Protein AF-A0A966MW78-F1 (afdb_monomer)

pLDDT: mean 80.57, std 16.05, range [35.0, 94.44]

Secondary structure (DSSP, 8-state):
----------PPPTHHHHHHHHHHHHHHH---EEE-SSGGGGGPPPPTT-EEE--GGG-TT--EEEEEE--HHHHHHHHH------SS-PPPHHHHHHHHHTTEEEEEEE---SS--HHHHHHHHHHHHHHHHHHHH-TTS-S---

Radius of gyration: 19.19 Å; Cα contacts (8 Å, |Δi|>4): 117; chains: 1; bounding box: 58×60×41 Å

Solvent-accessible surface area (backbone atoms only — not comparable to full-atom values): 9415 Å² total; per-residue (Å²): 142,80,83,83,78,72,72,67,76,75,77,76,70,56,61,68,58,51,50,53,54,49,51,52,46,24,73,73,67,74,45,50,75,45,64,39,65,54,77,81,44,61,76,63,80,82,61,90,82,49,47,75,45,68,49,76,92,66,48,76,92,53,73,39,58,62,39,78,47,65,59,54,62,56,53,51,54,59,59,70,47,83,76,80,84,59,94,66,85,81,67,62,66,67,56,48,52,52,53,57,60,69,26,35,74,75,44,75,46,81,56,82,65,99,71,81,41,72,65,52,50,54,51,49,52,54,52,50,54,52,50,53,53,52,60,74,69,47,91,76,86,83,83,87,87,130

Structure (mmCIF, N/CA/C/O backbone):
data_AF-A0A966MW78-F1
#
_entry.id   AF-A0A966MW78-F1
#
loop_
_atom_site.group_PDB
_atom_site.id
_atom_site.type_symbol
_atom_site.label_atom_id
_atom_site.label_alt_id
_atom_site.label_comp_id
_atom_site.label_asym_id
_atom_site.label_entity_id
_atom_site.label_seq_id
_atom_site.pdbx_PDB_ins_code
_atom_site.Cartn_x
_atom_site.Cartn_y
_atom_site.Cartn_z
_atom_site.occupancy
_atom_site.B_iso_or_equiv
_atom_site.auth_seq_id
_atom_site.auth_comp_id
_atom_site.auth_asym_id
_atom_site.auth_atom_id
_atom_site.pdbx_PDB_model_num
ATOM 1 N N . MET A 1 1 ? 38.632 -3.115 -21.679 1.00 36.62 1 MET A N 1
ATOM 2 C CA . MET A 1 1 ? 38.348 -3.586 -20.310 1.00 36.62 1 MET A CA 1
ATOM 3 C C . MET A 1 1 ? 37.608 -2.474 -19.598 1.00 36.62 1 MET A C 1
ATOM 5 O O . MET A 1 1 ? 38.232 -1.491 -19.226 1.00 36.62 1 MET A O 1
ATOM 9 N N . GLY A 1 2 ? 36.288 -2.567 -19.524 1.00 35.00 2 GLY A N 1
ATOM 10 C CA . GLY A 1 2 ? 35.462 -1.641 -18.762 1.00 35.00 2 GLY A CA 1
ATOM 11 C C . GLY A 1 2 ? 34.388 -2.480 -18.105 1.00 35.00 2 GLY A C 1
ATOM 12 O O . GLY A 1 2 ? 33.485 -2.931 -18.799 1.00 35.00 2 GLY A O 1
ATOM 13 N N . ASP A 1 3 ? 34.541 -2.750 -16.815 1.00 36.16 3 ASP A N 1
ATOM 14 C CA . ASP A 1 3 ? 33.473 -3.354 -16.031 1.00 36.16 3 ASP A CA 1
ATOM 15 C C . ASP A 1 3 ? 32.506 -2.241 -15.631 1.00 36.16 3 ASP A C 1
ATOM 17 O O . ASP A 1 3 ? 32.896 -1.337 -14.883 1.00 36.16 3 ASP A O 1
ATOM 21 N N . PRO A 1 4 ? 31.238 -2.270 -16.072 1.00 40.38 4 PRO A N 1
ATOM 22 C CA . PRO A 1 4 ? 30.221 -1.461 -15.448 1.00 40.38 4 PRO A CA 1
ATOM 23 C C . PRO A 1 4 ? 29.777 -2.215 -14.194 1.00 40.38 4 PRO A C 1
ATOM 25 O O . PRO A 1 4 ? 28.741 -2.872 -14.176 1.00 40.38 4 PRO A O 1
ATOM 28 N N . THR A 1 5 ? 30.540 -2.120 -13.104 1.00 42.94 5 THR A N 1
ATOM 29 C CA . THR A 1 5 ? 29.986 -2.414 -11.778 1.00 42.94 5 THR A CA 1
ATOM 30 C C . THR A 1 5 ? 29.099 -1.249 -11.350 1.00 42.94 5 THR A C 1
ATOM 32 O O . THR A 1 5 ? 29.343 -0.614 -10.325 1.00 42.94 5 THR A O 1
ATOM 35 N N . SER A 1 6 ? 28.025 -0.974 -12.095 1.00 35.06 6 SER A N 1
ATOM 36 C CA . SER A 1 6 ? 26.831 -0.441 -11.454 1.00 35.06 6 SER A CA 1
ATOM 37 C C . SER A 1 6 ? 26.251 -1.600 -10.653 1.00 35.06 6 SER A C 1
ATOM 39 O O . SER A 1 6 ? 25.335 -2.294 -11.086 1.00 35.06 6 SER A O 1
ATOM 41 N N . ARG A 1 7 ? 26.835 -1.851 -9.477 1.00 38.00 7 ARG A N 1
ATOM 42 C CA . ARG A 1 7 ? 26.089 -2.471 -8.391 1.00 38.00 7 ARG A CA 1
ATOM 43 C C . ARG A 1 7 ? 24.953 -1.497 -8.107 1.00 38.00 7 ARG A C 1
ATOM 45 O O . ARG A 1 7 ? 25.117 -0.582 -7.304 1.00 38.00 7 ARG A O 1
ATOM 52 N N . SER A 1 8 ? 23.836 -1.641 -8.820 1.00 42.22 8 SER A N 1
ATOM 53 C CA . SER A 1 8 ? 22.556 -1.204 -8.292 1.00 42.22 8 SER A CA 1
ATOM 54 C C . SER A 1 8 ? 22.523 -1.786 -6.889 1.00 42.22 8 SER A C 1
ATOM 56 O O . SER A 1 8 ? 22.607 -3.005 -6.729 1.00 42.22 8 SER A O 1
ATOM 58 N N . LYS A 1 9 ? 22.540 -0.932 -5.864 1.00 42.66 9 LYS A N 1
ATOM 59 C CA . LYS A 1 9 ? 22.093 -1.370 -4.550 1.00 42.66 9 LYS A CA 1
ATOM 60 C C . LYS A 1 9 ? 20.684 -1.882 -4.809 1.00 42.66 9 LYS A C 1
ATOM 62 O O . LYS A 1 9 ? 19.800 -1.076 -5.066 1.00 42.66 9 LYS A O 1
ATOM 67 N N . GLU A 1 10 ? 20.511 -3.196 -4.896 1.00 49.03 10 GLU A N 1
ATOM 68 C CA . GLU A 1 10 ? 19.183 -3.779 -4.823 1.00 49.03 10 GLU A CA 1
ATOM 69 C C . GLU A 1 10 ? 18.674 -3.356 -3.451 1.00 49.03 10 GLU A C 1
ATOM 71 O O . GLU A 1 10 ? 19.176 -3.812 -2.422 1.00 49.03 10 GLU A O 1
ATOM 76 N N . GLU A 1 11 ? 17.794 -2.359 -3.433 1.00 57.28 11 GLU A N 1
ATOM 77 C CA . GLU A 1 11 ? 17.106 -1.977 -2.214 1.00 57.28 11 GLU A CA 1
ATOM 78 C C . GLU A 1 11 ? 16.366 -3.217 -1.723 1.00 57.28 11 GLU A C 1
ATOM 80 O O . GLU A 1 11 ? 15.592 -3.847 -2.446 1.00 57.28 11 GLU A O 1
ATOM 85 N N . ILE A 1 12 ? 16.715 -3.639 -0.511 1.00 65.25 12 ILE A N 1
ATOM 86 C CA . ILE A 1 12 ? 16.191 -4.856 0.095 1.00 65.25 12 ILE A CA 1
ATOM 87 C C . ILE A 1 12 ? 14.724 -4.584 0.428 1.00 65.25 12 ILE A C 1
ATOM 89 O O . ILE A 1 12 ? 14.426 -3.665 1.183 1.00 65.25 12 ILE A O 1
ATOM 93 N N . SER A 1 13 ? 13.800 -5.362 -0.143 1.00 76.69 13 SER A N 1
ATOM 94 C CA . SER A 1 13 ? 12.372 -5.307 0.212 1.00 76.69 13 SER A CA 1
ATOM 95 C C . SER A 1 13 ? 12.158 -5.472 1.707 1.00 76.69 13 SER A C 1
ATOM 97 O O . SER A 1 13 ? 12.679 -6.409 2.320 1.00 76.69 13 SER A O 1
ATOM 99 N N . ASN A 1 14 ? 11.308 -4.614 2.274 1.00 85.75 14 ASN A N 1
ATOM 100 C CA . ASN A 1 14 ? 10.837 -4.763 3.642 1.00 85.75 14 ASN A CA 1
ATOM 101 C C . ASN A 1 14 ? 9.881 -5.958 3.792 1.00 85.75 14 ASN A C 1
ATOM 103 O O . ASN A 1 14 ? 9.503 -6.280 4.912 1.00 85.75 14 ASN A O 1
ATOM 107 N N . TYR A 1 15 ? 9.503 -6.655 2.713 1.00 89.50 15 TYR A N 1
ATOM 108 C CA . TYR A 1 15 ? 8.568 -7.784 2.745 1.00 89.50 15 TYR A CA 1
ATOM 109 C C . TYR A 1 15 ? 8.921 -8.846 3.795 1.00 89.50 15 TYR A C 1
ATOM 111 O O . TYR A 1 15 ? 8.062 -9.195 4.597 1.00 89.50 15 TYR A O 1
ATOM 119 N N . ASN A 1 16 ? 10.173 -9.313 3.857 1.00 89.19 16 ASN A N 1
ATOM 120 C CA . ASN A 1 16 ? 10.565 -10.334 4.841 1.00 89.19 16 ASN A CA 1
ATOM 121 C C . ASN A 1 16 ? 10.450 -9.819 6.283 1.00 89.19 16 ASN A C 1
ATOM 123 O O . ASN A 1 16 ? 10.028 -10.556 7.170 1.00 89.19 16 ASN A O 1
ATOM 127 N N . LEU A 1 17 ? 10.790 -8.546 6.510 1.00 90.50 17 LEU A N 1
ATOM 128 C CA . LEU A 1 17 ? 10.642 -7.904 7.815 1.00 90.50 17 LEU A CA 1
ATOM 129 C C . LEU A 1 17 ? 9.161 -7.755 8.187 1.00 90.50 17 LEU A C 1
ATOM 131 O O . LEU A 1 17 ? 8.776 -8.065 9.308 1.00 90.50 17 LEU A O 1
ATOM 135 N N . ILE A 1 18 ? 8.325 -7.331 7.237 1.00 91.31 18 ILE A N 1
ATOM 136 C CA . ILE A 1 18 ? 6.877 -7.191 7.416 1.00 91.31 18 ILE A CA 1
ATOM 137 C C . ILE A 1 18 ? 6.254 -8.544 7.759 1.00 91.31 18 ILE A C 1
ATOM 139 O O . ILE A 1 18 ? 5.476 -8.617 8.704 1.00 91.31 18 ILE A O 1
ATOM 143 N N . ILE A 1 19 ? 6.603 -9.609 7.034 1.00 93.12 19 ILE A N 1
ATOM 144 C CA . ILE A 1 19 ? 6.098 -10.958 7.311 1.00 93.12 19 ILE A CA 1
ATOM 145 C C . ILE A 1 19 ? 6.510 -11.411 8.712 1.00 93.12 19 ILE A C 1
ATOM 147 O O . ILE A 1 19 ? 5.633 -11.792 9.479 1.00 93.12 19 ILE A O 1
ATOM 151 N N . ALA A 1 20 ? 7.782 -11.265 9.094 1.00 92.00 20 ALA A N 1
ATOM 152 C CA . ALA A 1 20 ? 8.240 -11.617 10.439 1.00 92.00 20 ALA A CA 1
ATOM 153 C C . ALA A 1 20 ? 7.487 -10.836 11.535 1.00 92.00 20 ALA A C 1
ATOM 155 O O . ALA A 1 20 ? 7.002 -11.418 12.504 1.00 92.00 20 ALA A O 1
ATOM 156 N N . CYS A 1 21 ? 7.299 -9.522 11.359 1.00 92.56 21 CYS A N 1
ATOM 157 C CA . CYS A 1 21 ? 6.509 -8.718 12.292 1.00 92.56 21 CYS A CA 1
ATOM 158 C C . CYS A 1 21 ? 5.044 -9.173 12.368 1.00 92.56 21 CYS A C 1
ATOM 160 O O . CYS A 1 21 ? 4.437 -9.137 13.438 1.00 92.56 21 CYS A O 1
ATOM 162 N N . LEU A 1 22 ? 4.449 -9.575 11.246 1.00 92.81 22 LEU A N 1
ATOM 163 C CA . LEU A 1 22 ? 3.068 -10.047 11.208 1.00 92.81 22 LEU A CA 1
ATOM 164 C C . LEU A 1 22 ? 2.908 -11.433 11.833 1.00 92.81 22 LEU A C 1
ATOM 166 O O . LEU A 1 22 ? 1.910 -11.657 12.511 1.00 92.81 22 LEU A O 1
ATOM 170 N N . GLU A 1 23 ? 3.880 -12.326 11.666 1.00 92.50 23 GLU A N 1
ATOM 171 C CA . GLU A 1 23 ? 3.928 -13.621 12.351 1.00 92.50 23 GLU A CA 1
ATOM 172 C C . GLU A 1 23 ? 3.999 -13.435 13.873 1.00 92.50 23 GLU A C 1
ATOM 174 O O . GLU A 1 23 ? 3.243 -14.068 14.614 1.00 92.50 23 GLU A O 1
ATOM 179 N N . ASP A 1 24 ? 4.820 -12.496 14.350 1.00 92.75 24 ASP A N 1
ATOM 180 C CA . ASP A 1 24 ? 4.878 -12.133 15.769 1.00 92.75 24 ASP A CA 1
ATOM 181 C C . ASP A 1 24 ? 3.533 -11.598 16.282 1.00 92.75 24 ASP A C 1
ATOM 183 O O . ASP A 1 24 ? 3.068 -11.982 17.361 1.00 92.75 24 ASP A O 1
ATOM 187 N N . LEU A 1 25 ? 2.868 -10.731 15.509 1.00 89.75 25 LEU A N 1
ATOM 188 C CA . LEU A 1 25 ? 1.542 -10.207 15.854 1.00 89.75 25 LEU A CA 1
ATOM 189 C C . LEU A 1 25 ? 0.471 -11.303 15.851 1.00 89.75 25 LEU A C 1
ATOM 191 O O . LEU A 1 25 ? -0.374 -11.331 16.747 1.00 89.75 25 LEU A O 1
ATOM 195 N N . GLN A 1 26 ? 0.519 -12.214 14.882 1.00 92.56 26 GLN A N 1
ATOM 196 C CA . GLN A 1 26 ? -0.357 -13.377 14.809 1.00 92.56 26 GLN A CA 1
ATOM 197 C C . GLN A 1 26 ? -0.196 -14.256 16.049 1.00 92.56 26 GLN A C 1
ATOM 199 O O . GLN A 1 26 ? -1.191 -14.565 16.702 1.00 92.56 26 GLN A O 1
ATOM 204 N N . ASN A 1 27 ? 1.039 -14.576 16.438 1.00 92.25 27 ASN A N 1
ATOM 205 C CA . ASN A 1 27 ? 1.323 -15.390 17.620 1.00 92.25 27 ASN A CA 1
ATOM 206 C C . ASN A 1 27 ? 0.906 -14.695 18.924 1.00 92.25 27 ASN A C 1
ATOM 208 O O . ASN A 1 27 ? 0.392 -15.337 19.839 1.00 92.25 27 ASN A O 1
ATOM 212 N N . LYS A 1 28 ? 1.107 -13.376 19.018 1.00 94.44 28 LYS A N 1
ATOM 213 C CA . LYS A 1 28 ? 0.842 -12.607 20.241 1.00 94.44 28 LYS A CA 1
ATOM 214 C C . LYS A 1 28 ? -0.635 -12.284 20.457 1.00 94.44 28 LYS A C 1
ATOM 216 O O . LYS A 1 28 ? -1.087 -12.240 21.599 1.00 94.44 28 LYS A O 1
ATOM 221 N N . PHE A 1 29 ? -1.369 -12.015 19.382 1.00 90.69 29 PHE A N 1
ATOM 222 C CA . PHE A 1 29 ? -2.739 -11.500 19.445 1.00 90.69 29 PHE A CA 1
ATOM 223 C C . PHE A 1 29 ? -3.772 -12.433 18.809 1.00 90.69 29 PHE A C 1
ATOM 225 O O . PHE A 1 29 ? -4.946 -12.075 18.747 1.00 90.69 29 PHE A O 1
ATOM 232 N N . ASN A 1 30 ? -3.355 -13.622 18.360 1.00 87.38 30 ASN A N 1
ATOM 233 C CA . ASN A 1 30 ? -4.196 -14.590 17.655 1.00 87.38 30 ASN A CA 1
ATOM 234 C C . ASN A 1 30 ? -4.910 -13.964 16.439 1.00 87.38 30 ASN A C 1
ATOM 236 O O . ASN A 1 30 ? -6.104 -14.167 16.216 1.00 87.38 30 ASN A O 1
ATOM 240 N N . LEU A 1 31 ? -4.171 -13.143 15.690 1.00 88.56 31 LEU A N 1
ATOM 241 C CA . LEU A 1 31 ? -4.657 -12.479 14.482 1.00 88.56 31 LEU A CA 1
ATOM 242 C C . LEU A 1 31 ? -4.473 -13.387 13.271 1.00 88.56 31 LEU A C 1
ATOM 244 O O . LEU A 1 31 ? -3.461 -14.067 13.144 1.00 88.56 31 LEU A O 1
ATOM 248 N N . GLU A 1 32 ? -5.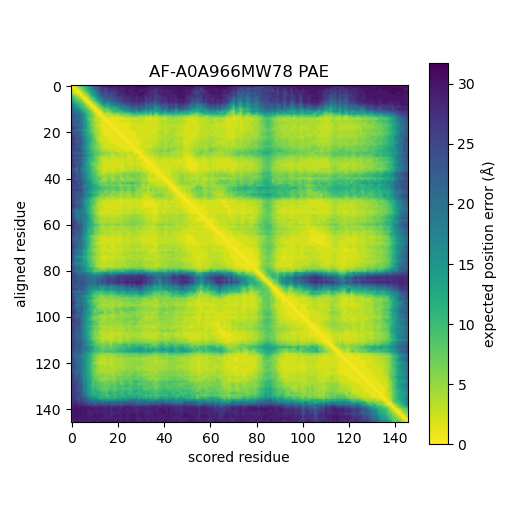421 -13.354 12.342 1.00 90.88 32 GLU A N 1
ATOM 249 C CA . GLU A 1 32 ? -5.260 -14.044 11.067 1.00 90.88 32 GLU A CA 1
ATOM 250 C C . GLU A 1 32 ? -4.448 -13.165 10.109 1.00 90.88 32 GLU A C 1
ATOM 252 O O . GLU A 1 32 ? -4.841 -12.032 9.814 1.00 90.88 32 GLU A O 1
ATOM 257 N N . VAL A 1 33 ? -3.333 -13.690 9.602 1.00 91.75 33 VAL A N 1
ATOM 258 C CA . VAL A 1 33 ? -2.545 -13.055 8.542 1.00 91.75 33 VAL A CA 1
ATOM 259 C C . VAL A 1 33 ? -2.663 -13.886 7.275 1.00 91.75 33 VAL A C 1
ATOM 261 O O . VAL A 1 33 ? -2.484 -15.102 7.280 1.00 91.75 33 VAL A O 1
ATOM 264 N N . LEU A 1 34 ? -2.957 -13.214 6.167 1.00 91.94 34 LEU A N 1
ATOM 265 C CA . LEU A 1 34 ? -3.046 -13.819 4.852 1.00 91.94 34 LEU A CA 1
ATOM 266 C C . LEU A 1 34 ? -2.047 -13.162 3.903 1.00 91.94 34 LEU A C 1
ATOM 268 O O . LEU A 1 34 ? -2.242 -12.034 3.441 1.00 91.94 34 LEU A O 1
ATOM 272 N N . ASP A 1 35 ? -0.987 -13.894 3.584 1.00 92.31 35 ASP A N 1
ATOM 273 C CA . ASP A 1 35 ? -0.022 -13.476 2.579 1.00 92.31 35 ASP A CA 1
ATOM 274 C C . ASP A 1 35 ? -0.494 -13.864 1.170 1.00 92.31 35 ASP A C 1
ATOM 276 O O . ASP A 1 35 ? -0.483 -15.032 0.784 1.00 92.31 35 ASP A O 1
ATOM 280 N N . LEU A 1 36 ? -0.914 -12.863 0.396 1.00 90.56 36 LEU A N 1
ATOM 281 C CA . LEU A 1 36 ? -1.405 -12.992 -0.978 1.00 90.56 36 LEU A CA 1
ATOM 282 C C . LEU A 1 36 ? -0.290 -12.814 -2.023 1.00 90.56 36 LEU A C 1
ATOM 284 O O . LEU A 1 36 ? -0.570 -12.768 -3.230 1.00 90.56 36 LEU A O 1
ATOM 288 N N . VAL A 1 37 ? 0.966 -12.660 -1.591 1.00 89.06 37 VAL A N 1
ATOM 289 C CA . VAL A 1 37 ? 2.108 -12.518 -2.495 1.00 89.06 37 VAL A CA 1
ATOM 290 C C . VAL A 1 37 ? 2.335 -13.803 -3.312 1.00 89.06 37 VAL A C 1
ATOM 292 O O . VAL A 1 37 ? 2.369 -13.693 -4.551 1.00 89.06 37 VAL A O 1
ATOM 295 N N . PRO A 1 38 ? 2.403 -15.009 -2.704 1.00 87.44 38 PRO A N 1
ATOM 296 C CA . PRO A 1 38 ? 2.386 -16.269 -3.444 1.00 87.44 38 PRO A CA 1
ATOM 297 C C . PRO A 1 38 ? 1.094 -16.421 -4.253 1.00 87.44 38 PRO A C 1
ATOM 299 O O . PRO A 1 38 ? -0.006 -16.150 -3.769 1.00 87.44 38 PRO A O 1
ATOM 302 N N . ARG A 1 39 ? 1.206 -16.870 -5.511 1.00 82.88 39 ARG A N 1
ATOM 303 C CA . ARG A 1 39 ? 0.042 -16.997 -6.410 1.00 82.88 39 ARG A CA 1
ATOM 304 C C . ARG A 1 39 ? -1.016 -17.960 -5.873 1.00 82.88 39 ARG A C 1
ATOM 306 O O . ARG A 1 39 ? -2.202 -17.685 -6.048 1.00 82.88 39 ARG A O 1
ATOM 313 N N . ASP A 1 40 ? -0.596 -19.024 -5.199 1.00 85.56 40 ASP A N 1
ATOM 314 C CA . ASP A 1 40 ? -1.492 -20.067 -4.689 1.00 85.56 40 ASP A CA 1
ATOM 315 C C . ASP A 1 40 ? -2.426 -19.547 -3.588 1.00 85.56 40 ASP A C 1
ATOM 317 O O . ASP A 1 40 ? -3.593 -19.933 -3.525 1.00 85.56 40 ASP A O 1
ATOM 321 N N . ASN A 1 41 ? -1.971 -18.564 -2.808 1.00 83.94 41 ASN A N 1
ATOM 322 C CA . ASN A 1 41 ? -2.739 -17.994 -1.701 1.00 83.94 41 ASN A CA 1
ATOM 323 C C . ASN A 1 41 ? -3.814 -16.996 -2.152 1.00 83.94 41 ASN A C 1
ATOM 325 O O . ASN A 1 41 ? -4.694 -16.637 -1.373 1.00 83.94 41 ASN A O 1
ATOM 329 N N . ARG A 1 42 ? -3.800 -16.555 -3.418 1.00 80.31 42 ARG A N 1
ATOM 330 C CA . ARG A 1 42 ? -4.738 -15.535 -3.930 1.00 80.31 42 ARG A CA 1
ATOM 331 C C . ARG A 1 42 ? -6.197 -15.990 -3.972 1.00 80.31 42 ARG A C 1
ATOM 333 O O . ARG A 1 42 ? -7.084 -15.155 -4.118 1.00 80.31 42 ARG A O 1
ATOM 340 N N . ARG A 1 43 ? -6.447 -17.299 -3.890 1.00 82.06 43 ARG A N 1
ATOM 341 C CA . ARG A 1 43 ? -7.800 -17.878 -3.862 1.00 82.06 43 ARG A CA 1
ATOM 342 C C . ARG A 1 43 ? -8.407 -17.903 -2.460 1.00 82.06 43 ARG A C 1
ATOM 344 O O . ARG A 1 43 ? -9.602 -18.153 -2.335 1.00 82.06 43 ARG A O 1
ATOM 351 N N . ASN A 1 44 ? -7.608 -17.650 -1.427 1.00 82.50 44 ASN A N 1
ATOM 352 C CA . ASN A 1 44 ? -8.076 -17.681 -0.050 1.00 82.50 44 ASN A CA 1
ATOM 353 C C . ASN A 1 44 ? -8.996 -16.483 0.205 1.00 82.50 44 ASN A C 1
ATOM 355 O O . ASN A 1 44 ? -8.632 -15.333 -0.049 1.00 82.50 44 ASN A O 1
ATOM 359 N N . MET A 1 45 ? -10.208 -16.758 0.690 1.00 79.62 45 MET A N 1
ATOM 360 C CA . MET A 1 45 ? -11.179 -15.718 1.012 1.00 79.62 45 MET A CA 1
ATOM 361 C C . MET A 1 45 ? -10.823 -15.099 2.371 1.00 79.62 45 MET A C 1
ATOM 363 O O . MET A 1 45 ? -10.808 -15.824 3.367 1.00 79.62 45 MET A O 1
ATOM 367 N N . PRO A 1 46 ? -10.546 -13.785 2.441 1.00 80.88 46 PRO A N 1
ATOM 368 C CA . PRO A 1 46 ? -10.227 -13.139 3.705 1.00 80.88 46 PRO A CA 1
ATOM 369 C C . PRO A 1 46 ? -11.467 -13.048 4.592 1.00 80.88 46 PRO A C 1
ATOM 371 O O . PRO A 1 46 ? -12.563 -12.751 4.107 1.00 80.88 46 PRO A O 1
ATOM 374 N N . ARG A 1 47 ? -11.281 -13.272 5.892 1.00 84.50 47 ARG A N 1
ATOM 375 C CA . ARG A 1 47 ? -12.323 -13.108 6.905 1.00 84.50 47 ARG A CA 1
ATOM 376 C C . ARG A 1 47 ? -12.274 -11.693 7.480 1.00 84.50 47 ARG A C 1
ATOM 378 O O . ARG A 1 47 ? -11.381 -10.891 7.193 1.00 84.50 47 ARG A O 1
ATOM 385 N N . GLU A 1 48 ? -13.288 -11.353 8.26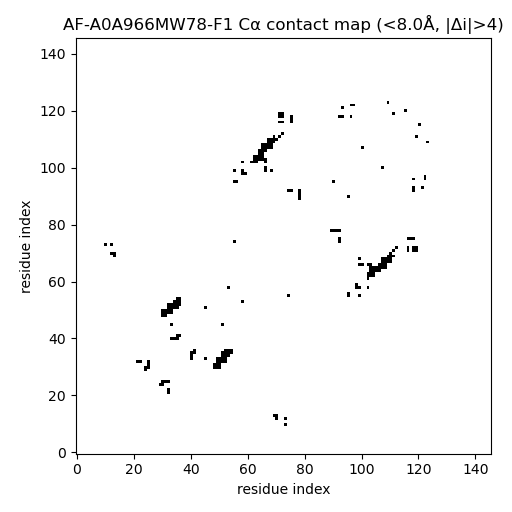2 1.00 82.38 48 GLU A N 1
ATOM 386 C CA . GLU A 1 48 ? -13.259 -10.118 9.036 1.00 82.38 48 GLU A CA 1
ATOM 387 C C . GLU A 1 48 ? -12.136 -10.189 10.082 1.00 82.38 48 GLU A C 1
ATOM 389 O O . GLU A 1 48 ? -11.931 -11.224 10.710 1.00 82.38 48 GLU A O 1
ATOM 394 N N . GLY A 1 49 ? -11.378 -9.101 10.234 1.00 85.25 49 GLY A N 1
ATOM 395 C CA . GLY A 1 49 ? -10.223 -9.050 11.137 1.00 85.25 49 GLY A CA 1
ATOM 396 C C . GLY A 1 49 ? -8.909 -9.593 10.559 1.00 85.25 49 GLY A C 1
ATOM 397 O O . GLY A 1 49 ? -7.883 -9.483 11.224 1.00 85.25 49 GLY A O 1
ATOM 398 N N . THR A 1 50 ? -8.896 -10.117 9.327 1.00 91.50 50 THR A N 1
ATOM 399 C CA . THR A 1 50 ? -7.671 -10.626 8.690 1.00 91.50 50 THR A CA 1
ATOM 400 C C . THR A 1 50 ? -6.752 -9.490 8.213 1.00 91.50 50 THR A C 1
ATOM 402 O O . THR A 1 50 ? -7.164 -8.610 7.441 1.00 91.50 50 THR A O 1
ATOM 405 N N . ILE A 1 51 ? -5.471 -9.548 8.585 1.00 93.19 51 ILE A N 1
ATOM 406 C CA . ILE A 1 51 ? -4.413 -8.719 7.993 1.00 93.19 51 ILE A CA 1
ATOM 407 C C . ILE A 1 51 ? -3.971 -9.359 6.677 1.00 93.19 51 ILE A C 1
ATOM 409 O O . ILE A 1 51 ? -3.746 -10.561 6.605 1.00 93.19 51 ILE A O 1
ATOM 413 N N . ARG A 1 52 ? -3.843 -8.563 5.613 1.00 92.81 52 ARG A N 1
ATOM 414 C CA . ARG A 1 52 ? -3.460 -9.056 4.283 1.00 92.81 52 ARG A CA 1
ATOM 415 C C . ARG A 1 52 ? -2.182 -8.394 3.805 1.00 92.81 52 ARG A C 1
ATOM 417 O O . ARG A 1 52 ? -2.101 -7.167 3.815 1.00 92.81 52 ARG A O 1
ATOM 424 N N . VAL A 1 53 ? -1.251 -9.196 3.298 1.00 93.81 53 VAL A N 1
ATOM 425 C CA . VAL A 1 53 ? -0.046 -8.717 2.607 1.00 93.81 53 VAL A CA 1
ATOM 426 C C . VAL A 1 53 ? -0.199 -8.987 1.120 1.00 93.81 53 VAL A C 1
ATOM 428 O O . VAL A 1 53 ? -0.619 -10.065 0.715 1.00 93.81 53 VAL A O 1
ATOM 431 N N . THR A 1 54 ? 0.081 -7.993 0.282 1.00 92.06 54 THR A N 1
ATOM 432 C CA . THR A 1 54 ? -0.079 -8.109 -1.170 1.00 92.06 54 THR A CA 1
ATOM 433 C C . THR A 1 54 ? 0.857 -7.153 -1.893 1.00 92.06 54 THR A C 1
ATOM 435 O O . THR A 1 54 ? 1.166 -6.075 -1.395 1.00 92.06 54 THR A O 1
ATOM 438 N N . ARG A 1 55 ? 1.253 -7.515 -3.118 1.00 90.69 55 ARG A N 1
ATOM 439 C CA . ARG A 1 55 ? 1.962 -6.600 -4.021 1.00 90.69 55 ARG A CA 1
ATOM 440 C C . ARG A 1 55 ? 1.004 -5.585 -4.645 1.00 90.69 55 ARG A C 1
ATOM 442 O O . ARG A 1 55 ? -0.157 -5.923 -4.896 1.00 90.69 55 ARG A O 1
ATOM 449 N N . TYR A 1 56 ? 1.514 -4.404 -4.998 1.00 90.69 56 TYR A N 1
ATOM 450 C CA . TYR A 1 56 ? 0.773 -3.340 -5.693 1.00 90.69 56 TYR A CA 1
ATOM 451 C C . TYR A 1 56 ? 0.054 -3.823 -6.960 1.00 90.69 56 TYR A C 1
ATOM 453 O O . TYR A 1 56 ? -1.064 -3.399 -7.243 1.00 90.69 56 TYR A O 1
ATOM 461 N N . GLN A 1 57 ? 0.644 -4.767 -7.695 1.00 86.62 57 GLN A N 1
ATOM 462 C CA . GLN A 1 57 ? 0.080 -5.308 -8.935 1.00 86.62 57 GLN A CA 1
ATOM 463 C C . GLN A 1 57 ? -1.214 -6.107 -8.705 1.00 86.62 57 GLN A C 1
ATOM 465 O O . GLN A 1 57 ? -2.027 -6.243 -9.618 1.00 86.62 57 GLN A O 1
ATOM 470 N N . ASN A 1 58 ? -1.436 -6.607 -7.485 1.00 86.88 58 ASN A N 1
ATOM 471 C CA . ASN A 1 58 ? -2.542 -7.511 -7.164 1.00 86.88 58 ASN A CA 1
ATOM 472 C C . ASN A 1 58 ? -3.637 -6.862 -6.313 1.00 86.88 58 ASN A C 1
ATOM 474 O O . ASN A 1 58 ? -4.606 -7.528 -5.963 1.00 86.88 58 ASN A O 1
ATOM 478 N N . VAL A 1 59 ? -3.518 -5.576 -5.969 1.00 88.44 59 VAL A N 1
ATOM 479 C CA . VAL A 1 59 ? -4.477 -4.940 -5.049 1.00 88.44 59 VAL A CA 1
ATOM 480 C C . VAL A 1 59 ? -5.822 -4.610 -5.705 1.00 88.44 59 VAL A C 1
ATOM 482 O O . VAL A 1 59 ? -6.782 -4.249 -5.021 1.00 88.44 59 VAL A O 1
ATOM 485 N N . ARG A 1 60 ? -5.925 -4.712 -7.037 1.00 84.69 60 ARG A N 1
ATOM 486 C CA . ARG A 1 60 ? -7.163 -4.425 -7.770 1.00 84.69 60 ARG A CA 1
ATOM 487 C C . ARG A 1 60 ? -8.281 -5.364 -7.311 1.00 84.69 60 ARG A C 1
ATOM 489 O O . ARG A 1 60 ? -8.124 -6.576 -7.313 1.00 84.69 60 ARG A O 1
ATOM 496 N N . GLY A 1 61 ? -9.426 -4.788 -6.947 1.00 84.62 61 GLY A N 1
ATOM 497 C CA . GLY A 1 61 ? -10.576 -5.542 -6.434 1.00 84.62 61 GLY A CA 1
ATOM 498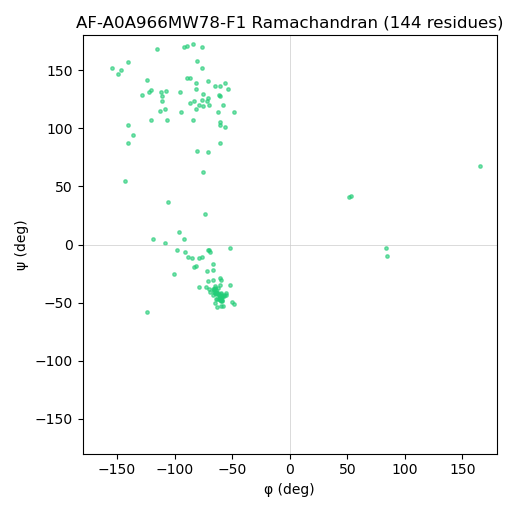 C C . GLY A 1 61 ? -10.512 -5.842 -4.934 1.00 84.62 61 GLY A C 1
ATOM 499 O O . GLY A 1 61 ? -11.526 -6.220 -4.358 1.00 84.62 61 GLY A O 1
ATOM 500 N N . LEU A 1 62 ? -9.377 -5.594 -4.274 1.00 87.75 62 LEU A N 1
ATOM 501 C CA . LEU A 1 62 ? -9.298 -5.640 -2.818 1.00 87.75 62 LEU A CA 1
ATOM 502 C C . LEU A 1 62 ? -9.835 -4.338 -2.209 1.00 87.75 62 LEU A C 1
ATOM 504 O O . LEU A 1 62 ? -9.873 -3.288 -2.853 1.00 87.75 62 LEU A O 1
ATOM 508 N N . SER A 1 63 ? -10.245 -4.408 -0.948 1.00 90.38 63 SER A N 1
ATOM 509 C CA . SER A 1 63 ? -10.532 -3.240 -0.114 1.00 90.38 63 SER A CA 1
ATOM 510 C C . SER A 1 63 ? -10.229 -3.559 1.340 1.00 90.38 63 SER A C 1
ATOM 512 O O . SER A 1 63 ? -10.434 -4.700 1.768 1.00 90.38 63 SER A O 1
ATOM 514 N N . ALA A 1 64 ? -9.780 -2.565 2.095 1.00 91.12 64 ALA A N 1
ATOM 515 C CA . ALA A 1 64 ? -9.488 -2.669 3.518 1.00 91.12 64 ALA A CA 1
ATOM 516 C C . ALA A 1 64 ? -9.941 -1.400 4.249 1.00 91.12 64 ALA A C 1
ATOM 518 O O . ALA A 1 64 ? -10.059 -0.336 3.641 1.00 91.12 64 ALA A O 1
ATOM 519 N N . SER A 1 65 ? -10.187 -1.504 5.556 1.00 92.19 65 SER A N 1
ATOM 520 C CA . SER A 1 65 ? -10.437 -0.322 6.390 1.00 92.19 65 SER A CA 1
ATOM 521 C C . SER A 1 65 ? -9.201 0.574 6.424 1.00 92.19 65 SER A C 1
ATOM 523 O O . SER A 1 65 ? -9.296 1.770 6.160 1.0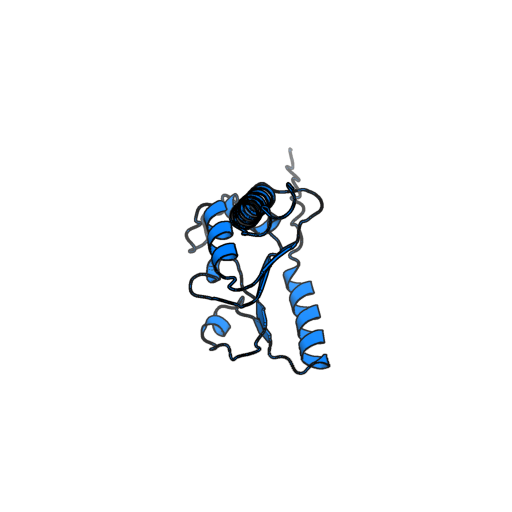0 92.19 65 SER A O 1
ATOM 525 N N . HIS A 1 66 ? -8.036 -0.033 6.648 1.00 92.69 66 HIS A N 1
ATOM 526 C CA . HIS A 1 66 ? -6.749 0.644 6.716 1.00 92.69 66 HIS A CA 1
ATOM 527 C C . HIS A 1 66 ? -5.784 0.032 5.704 1.00 92.69 66 HIS A C 1
ATOM 529 O O . HIS A 1 66 ? -5.787 -1.183 5.500 1.00 92.69 66 HIS A O 1
ATOM 535 N N . VAL A 1 67 ? -4.975 0.874 5.065 1.00 93.50 67 VAL A N 1
ATOM 536 C CA . VAL A 1 67 ? -3.961 0.456 4.091 1.00 93.50 67 VAL A CA 1
ATOM 537 C C . VAL A 1 67 ? -2.623 1.069 4.481 1.00 93.50 67 VAL A C 1
ATOM 539 O O . VAL A 1 67 ? -2.539 2.274 4.702 1.00 93.50 67 VAL A O 1
ATOM 542 N N . LEU A 1 68 ? -1.586 0.240 4.564 1.00 93.56 68 LEU A N 1
ATOM 543 C CA . LEU A 1 68 ? -0.209 0.671 4.781 1.00 93.56 68 LEU A CA 1
ATOM 544 C C . LEU A 1 68 ? 0.570 0.412 3.491 1.00 93.56 68 LEU A C 1
ATOM 546 O O . LEU A 1 68 ? 0.511 -0.696 2.954 1.00 93.56 68 LEU A O 1
ATOM 550 N N . LEU A 1 69 ? 1.254 1.435 2.986 1.00 92.94 69 LEU A N 1
ATOM 551 C CA . LEU A 1 69 ? 2.035 1.374 1.754 1.00 92.94 69 LEU A CA 1
ATOM 552 C C . LEU A 1 69 ? 3.526 1.414 2.096 1.00 92.94 69 LEU A C 1
ATOM 554 O O . LEU A 1 69 ? 4.002 2.403 2.648 1.00 92.94 69 LEU A O 1
ATOM 558 N N . PHE A 1 70 ? 4.223 0.326 1.768 1.00 91.56 70 PHE A N 1
ATOM 559 C CA . PHE A 1 70 ? 5.667 0.132 1.943 1.00 91.56 70 PHE A CA 1
ATOM 560 C C . PHE A 1 70 ? 6.356 -0.015 0.579 1.00 91.56 70 PHE A C 1
ATOM 562 O O . PHE A 1 70 ? 5.670 -0.233 -0.426 1.00 91.56 70 PHE A O 1
ATOM 569 N N . ASP A 1 71 ? 7.690 0.051 0.560 1.00 90.38 71 ASP A N 1
ATOM 570 C CA . ASP A 1 71 ? 8.554 -0.247 -0.595 1.00 90.38 71 ASP A CA 1
ATOM 571 C C . ASP A 1 71 ? 8.140 0.509 -1.874 1.00 90.38 71 ASP A C 1
ATOM 573 O O . ASP A 1 71 ? 8.099 -0.045 -2.978 1.00 90.38 71 ASP A O 1
ATOM 577 N N . LEU A 1 72 ? 7.764 1.783 -1.728 1.00 90.06 72 LEU A N 1
ATOM 578 C CA . LEU A 1 72 ? 7.335 2.624 -2.848 1.00 90.06 72 LEU A CA 1
ATOM 579 C C . LEU A 1 72 ? 8.480 2.864 -3.846 1.00 90.06 72 LEU A C 1
ATOM 581 O O . LEU A 1 72 ? 8.252 2.825 -5.056 1.00 90.06 72 LEU A O 1
ATOM 585 N N . SER A 1 73 ? 9.710 2.992 -3.353 1.00 88.50 73 SER A N 1
ATOM 586 C CA . SER A 1 73 ? 10.934 3.040 -4.159 1.00 88.50 73 SER A CA 1
ATOM 587 C C . SER A 1 73 ? 11.081 1.824 -5.076 1.00 88.50 73 SER A 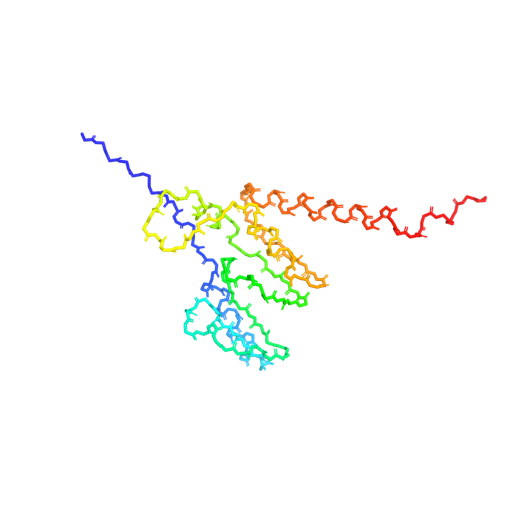C 1
ATOM 589 O O . SER A 1 73 ? 11.328 1.951 -6.276 1.00 88.50 73 SER A O 1
ATOM 591 N N . GLN A 1 74 ? 10.806 0.629 -4.560 1.00 87.25 74 GLN A N 1
ATOM 592 C CA . GLN A 1 74 ? 10.897 -0.610 -5.335 1.00 87.25 74 GLN A CA 1
ATOM 593 C C . GLN A 1 74 ? 9.790 -0.731 -6.376 1.00 87.25 74 GLN A C 1
ATOM 595 O O . GLN A 1 74 ? 10.008 -1.311 -7.442 1.00 87.25 74 GLN A O 1
ATOM 600 N N . LEU A 1 75 ? 8.606 -0.174 -6.104 1.00 88.12 75 LEU A N 1
ATOM 601 C CA . LEU A 1 75 ? 7.550 -0.067 -7.107 1.00 88.12 75 LEU A CA 1
ATOM 602 C C . LEU A 1 75 ? 7.988 0.819 -8.283 1.00 88.12 75 LEU A C 1
ATOM 604 O O . LEU A 1 75 ? 7.716 0.460 -9.432 1.00 88.12 75 LEU A O 1
ATOM 608 N N . GLU A 1 76 ? 8.661 1.937 -8.007 1.00 88.00 76 GLU A N 1
ATOM 609 C CA . GLU A 1 76 ? 9.218 2.843 -9.021 1.00 88.00 76 GLU A CA 1
ATOM 610 C C . GLU A 1 76 ? 10.291 2.139 -9.857 1.00 88.00 76 GLU A C 1
ATOM 612 O O . GLU A 1 76 ? 10.120 1.988 -11.068 1.00 88.00 76 GLU A O 1
ATOM 617 N N . VAL A 1 77 ? 11.298 1.546 -9.206 1.00 87.00 77 VAL A N 1
ATOM 618 C CA . VAL A 1 77 ? 12.347 0.750 -9.871 1.00 87.00 77 VAL A CA 1
ATOM 619 C C . VAL A 1 77 ? 11.749 -0.378 -10.720 1.00 87.00 77 VAL A C 1
ATOM 621 O O . VAL A 1 77 ? 12.184 -0.635 -11.848 1.00 87.00 77 VAL A O 1
ATOM 624 N N . TRP A 1 78 ? 10.721 -1.065 -10.215 1.00 85.81 78 TRP A N 1
ATOM 625 C CA . TRP A 1 78 ? 10.043 -2.116 -10.967 1.00 85.81 78 TRP A CA 1
ATOM 626 C C . TRP A 1 78 ? 9.326 -1.568 -12.207 1.00 85.81 78 TRP A C 1
ATOM 628 O O . TRP A 1 78 ? 9.419 -2.194 -13.270 1.00 85.81 78 TRP A O 1
ATOM 638 N N . CYS A 1 79 ? 8.647 -0.422 -12.107 1.00 84.88 79 CYS A N 1
ATOM 639 C CA . CYS A 1 79 ? 7.999 0.225 -13.250 1.00 84.88 79 CYS A CA 1
ATOM 640 C C . CYS A 1 79 ? 9.021 0.633 -14.320 1.00 84.88 79 CYS A C 1
ATOM 642 O O . CYS A 1 79 ? 8.781 0.365 -15.499 1.00 84.88 79 CYS A O 1
ATOM 644 N N . ASP A 1 80 ? 10.165 1.172 -13.902 1.00 82.62 80 ASP A N 1
ATOM 645 C CA . ASP A 1 80 ? 11.203 1.707 -14.792 1.00 82.62 80 ASP A CA 1
ATOM 646 C C . ASP A 1 80 ? 12.123 0.633 -15.384 1.00 82.62 80 ASP A C 1
ATOM 648 O O . ASP A 1 80 ? 12.789 0.850 -16.399 1.00 82.62 80 ASP A O 1
ATOM 652 N N . SER A 1 81 ? 12.165 -0.561 -14.784 1.00 81.50 81 SER A N 1
ATOM 653 C CA . SER A 1 81 ? 13.012 -1.641 -15.290 1.00 81.50 81 SER A CA 1
ATOM 654 C C . SER A 1 81 ? 12.620 -2.061 -16.719 1.00 81.50 81 SER A C 1
ATOM 656 O O . SER A 1 81 ? 11.474 -2.413 -17.010 1.00 81.50 81 SER A O 1
ATOM 658 N N . ILE A 1 82 ? 13.612 -2.104 -17.615 1.00 63.84 82 ILE A N 1
ATOM 659 C CA . ILE A 1 82 ? 13.469 -2.447 -19.050 1.00 63.84 82 ILE A CA 1
ATOM 660 C C . ILE A 1 82 ? 13.128 -3.940 -19.262 1.00 63.84 82 ILE A C 1
ATOM 662 O O . ILE A 1 82 ? 12.827 -4.378 -20.375 1.00 63.84 82 ILE A O 1
ATOM 666 N N . ILE A 1 83 ? 13.143 -4.741 -18.190 1.00 62.66 83 ILE A N 1
ATOM 667 C CA . ILE A 1 83 ? 12.935 -6.189 -18.235 1.00 62.66 83 ILE A CA 1
ATOM 668 C C . ILE A 1 83 ? 11.545 -6.504 -18.806 1.00 62.66 83 ILE A C 1
ATOM 670 O O . ILE A 1 83 ? 10.510 -6.353 -18.157 1.00 62.66 83 ILE A O 1
ATOM 674 N N . THR A 1 84 ? 11.568 -6.964 -20.054 1.00 50.94 84 THR A N 1
ATOM 675 C CA . THR A 1 84 ? 10.435 -7.279 -20.936 1.00 50.94 84 THR A CA 1
ATOM 676 C C . THR A 1 84 ? 10.079 -8.770 -20.903 1.00 50.94 84 THR A C 1
ATOM 678 O O . THR A 1 84 ? 9.311 -9.248 -21.732 1.00 50.94 84 THR A O 1
ATOM 681 N N . SER A 1 85 ? 10.643 -9.530 -19.957 1.00 48.53 85 SER A N 1
ATOM 682 C CA . SER A 1 85 ? 10.417 -10.975 -19.817 1.00 48.53 85 SER A CA 1
ATOM 683 C C . SER A 1 85 ? 9.244 -11.335 -18.897 1.00 48.53 85 SER A C 1
ATOM 685 O O . SER A 1 85 ? 8.863 -12.503 -18.821 1.00 48.53 85 SER A O 1
ATOM 687 N N . SER A 1 86 ? 8.627 -10.368 -18.207 1.00 53.50 86 SER A N 1
ATOM 688 C CA . SER A 1 86 ? 7.476 -10.643 -17.348 1.00 53.50 86 SER A CA 1
ATOM 689 C C . SER A 1 86 ? 6.171 -10.601 -18.144 1.00 53.50 86 SER A C 1
ATOM 691 O O . SER A 1 86 ? 5.781 -9.563 -18.667 1.00 53.50 86 SER A O 1
ATOM 693 N N . SER A 1 87 ? 5.435 -11.713 -18.133 1.00 53.91 87 SER A N 1
ATOM 694 C CA . SER A 1 87 ? 4.031 -11.842 -18.581 1.00 53.91 87 SER A CA 1
ATOM 695 C C . SER A 1 87 ? 3.035 -10.832 -17.965 1.00 53.91 87 SER A C 1
ATOM 697 O O . SER A 1 87 ? 1.855 -10.831 -18.316 1.00 53.91 87 SER A O 1
ATOM 699 N N . GLU A 1 88 ? 3.484 -9.969 -17.052 1.00 59.97 88 GLU A N 1
ATOM 700 C CA . GLU A 1 88 ? 2.699 -8.914 -16.419 1.00 59.97 88 GLU A CA 1
ATOM 701 C C . GLU A 1 88 ? 2.879 -7.594 -17.181 1.00 59.97 88 GLU A C 1
ATOM 703 O O . GLU A 1 88 ? 3.959 -7.004 -17.206 1.00 59.97 88 GLU A O 1
ATOM 708 N N . LYS A 1 89 ? 1.794 -7.115 -17.805 1.00 64.31 89 LYS A N 1
ATOM 709 C CA . LYS A 1 89 ? 1.742 -5.780 -18.415 1.00 64.31 89 LYS A CA 1
ATOM 710 C C . LYS A 1 89 ? 1.938 -4.722 -17.328 1.00 64.31 89 LYS A C 1
ATOM 712 O O . LYS A 1 89 ? 1.073 -4.562 -16.467 1.00 64.31 89 LYS A O 1
ATOM 717 N N . LYS A 1 90 ? 3.045 -3.981 -17.388 1.00 77.69 90 LYS A N 1
ATOM 718 C CA . LYS A 1 90 ? 3.294 -2.845 -16.496 1.00 77.69 90 LYS A CA 1
ATOM 719 C C . LYS A 1 90 ? 2.375 -1.681 -16.881 1.00 77.69 90 LYS A C 1
ATOM 721 O O . LYS A 1 90 ? 2.348 -1.265 -18.036 1.00 77.69 90 LYS A O 1
ATOM 726 N N . GLY A 1 91 ? 1.579 -1.193 -15.931 1.00 78.31 91 GLY A N 1
ATOM 727 C CA . GLY A 1 91 ? 0.850 0.068 -16.066 1.00 78.31 91 GLY A CA 1
ATOM 728 C C . GLY A 1 91 ? 1.716 1.282 -15.699 1.00 78.31 91 GLY A C 1
ATOM 729 O O . GLY A 1 91 ? 2.812 1.108 -15.172 1.00 78.31 91 GLY A O 1
ATOM 730 N N . PRO A 1 92 ? 1.221 2.511 -15.928 1.00 86.00 92 PRO A N 1
ATOM 731 C CA . PRO A 1 92 ? 1.872 3.730 -15.450 1.00 86.00 92 PRO A CA 1
ATOM 732 C C . PRO A 1 92 ? 2.074 3.711 -13.928 1.00 86.00 92 PRO A C 1
ATOM 734 O O . PRO A 1 92 ? 1.151 3.347 -13.198 1.00 86.00 92 PRO A O 1
ATOM 737 N N . LEU A 1 93 ? 3.232 4.174 -13.447 1.00 87.75 93 LEU A N 1
ATOM 738 C CA . LEU A 1 93 ? 3.598 4.215 -12.023 1.00 87.75 93 LEU A CA 1
ATOM 739 C C . LEU A 1 93 ? 2.496 4.832 -11.143 1.00 87.75 93 LEU A C 1
ATOM 741 O O . LEU A 1 93 ? 2.003 4.210 -10.199 1.00 87.75 93 LEU A O 1
ATOM 745 N N . ARG A 1 94 ? 2.008 6.017 -11.529 1.00 89.69 94 ARG A N 1
ATOM 746 C CA . ARG A 1 94 ? 0.946 6.740 -10.806 1.00 89.69 94 ARG A CA 1
ATOM 747 C C . ARG A 1 94 ? -0.366 5.960 -10.709 1.00 89.69 94 ARG A C 1
ATOM 749 O O . ARG A 1 94 ? -1.092 6.122 -9.731 1.00 89.69 94 ARG A O 1
ATOM 756 N N . ASN A 1 95 ? -0.670 5.079 -11.668 1.00 89.75 95 ASN A N 1
ATOM 757 C CA . ASN A 1 95 ? -1.878 4.254 -11.596 1.00 89.75 95 ASN A CA 1
ATOM 758 C C . ASN A 1 95 ? -1.804 3.256 -10.443 1.00 89.75 95 ASN A C 1
ATOM 760 O O . ASN A 1 95 ? -2.812 3.046 -9.775 1.00 89.75 95 ASN A O 1
ATOM 764 N N . TYR A 1 96 ? -0.638 2.667 -10.171 1.00 88.12 96 TYR A N 1
ATOM 765 C CA . TYR A 1 96 ? -0.482 1.791 -9.008 1.00 88.12 96 TYR A CA 1
ATOM 766 C C . TYR A 1 96 ? -0.680 2.559 -7.704 1.00 88.12 96 TYR A C 1
ATOM 768 O O . TYR A 1 96 ? -1.401 2.077 -6.830 1.00 88.12 96 TYR A O 1
ATOM 776 N N . GLY A 1 97 ? -0.144 3.781 -7.618 1.00 86.19 97 GLY A N 1
ATOM 777 C CA . GLY A 1 97 ? -0.382 4.684 -6.494 1.00 86.19 97 GLY A CA 1
ATOM 778 C C . GLY A 1 97 ? -1.867 4.992 -6.286 1.00 86.19 97 GLY A C 1
ATOM 779 O O . GLY A 1 97 ? -2.409 4.747 -5.210 1.00 86.19 97 GLY A O 1
ATOM 780 N N . TYR A 1 98 ? -2.566 5.445 -7.331 1.00 86.50 98 TYR A N 1
ATOM 781 C CA . TYR A 1 98 ? -4.006 5.722 -7.260 1.00 86.50 98 TYR A CA 1
ATOM 782 C C . TYR A 1 98 ? -4.830 4.492 -6.878 1.00 86.50 98 TYR A C 1
ATOM 784 O O . TYR A 1 98 ? -5.729 4.573 -6.034 1.00 86.50 98 TYR A O 1
ATOM 792 N N . ILE A 1 99 ? -4.538 3.342 -7.493 1.00 84.81 99 ILE A N 1
ATOM 793 C CA . ILE A 1 99 ? -5.241 2.101 -7.184 1.00 84.81 99 ILE A CA 1
ATOM 794 C C . ILE A 1 99 ? -5.027 1.770 -5.707 1.00 84.81 99 ILE A C 1
ATOM 796 O O . ILE A 1 99 ? -6.023 1.510 -5.035 1.00 84.81 99 ILE A O 1
ATOM 800 N N . ALA A 1 100 ? -3.796 1.846 -5.196 1.00 85.31 100 ALA A N 1
ATOM 801 C CA . ALA A 1 100 ? -3.471 1.584 -3.797 1.00 85.31 100 ALA A CA 1
ATOM 802 C C . ALA A 1 100 ? -4.208 2.531 -2.833 1.00 85.31 100 ALA A C 1
ATOM 804 O O . ALA A 1 100 ? -4.875 2.054 -1.913 1.00 85.31 100 ALA A O 1
ATOM 805 N N . LEU A 1 101 ? -4.197 3.846 -3.095 1.00 87.75 101 LEU A N 1
ATOM 806 C CA . LEU A 1 101 ? -4.939 4.833 -2.298 1.00 87.75 101 LEU A CA 1
ATOM 807 C C . LEU A 1 101 ? -6.439 4.515 -2.245 1.00 87.75 101 LEU A C 1
ATOM 809 O O . LEU A 1 101 ? -7.048 4.544 -1.179 1.00 87.75 101 LEU A O 1
ATOM 813 N N . SER A 1 102 ? -7.028 4.141 -3.383 1.00 87.81 102 SER A N 1
ATOM 814 C CA . SER A 1 102 ? -8.460 3.829 -3.479 1.00 87.81 102 SER A CA 1
ATOM 815 C C . SER A 1 102 ? -8.878 2.521 -2.792 1.00 87.81 102 SER A C 1
ATOM 817 O O . SER A 1 102 ? -10.063 2.187 -2.803 1.00 87.81 102 SER A O 1
ATOM 819 N N . ARG A 1 103 ? -7.937 1.728 -2.252 1.00 90.25 103 ARG A N 1
ATOM 820 C CA . ARG A 1 103 ? -8.274 0.487 -1.529 1.00 90.25 103 ARG A CA 1
ATOM 821 C C . ARG A 1 103 ? -8.657 0.747 -0.076 1.00 90.25 103 ARG A C 1
ATOM 823 O O . ARG A 1 103 ? -9.285 -0.124 0.530 1.00 90.25 103 ARG A O 1
ATOM 830 N N . SER A 1 104 ? -8.273 1.900 0.469 1.00 91.44 104 SER A N 1
ATOM 831 C CA . SER A 1 104 ? -8.605 2.277 1.836 1.00 91.44 104 SER A CA 1
ATOM 832 C C . SER A 1 104 ? -10.012 2.854 1.931 1.00 91.44 104 SER A C 1
ATOM 834 O O . SER A 1 104 ? -10.433 3.639 1.082 1.00 91.44 104 SER A O 1
ATOM 836 N N . ARG A 1 105 ? -10.736 2.466 2.984 1.00 89.75 105 ARG A N 1
ATOM 837 C CA . ARG A 1 105 ? -12.047 3.033 3.333 1.00 89.75 105 ARG A CA 1
ATOM 838 C C . ARG A 1 105 ? -11.971 4.065 4.453 1.00 89.75 105 ARG A C 1
ATOM 840 O O . ARG A 1 105 ? -12.864 4.899 4.543 1.00 89.75 105 ARG A O 1
ATOM 847 N N . VAL A 1 106 ? -10.953 3.983 5.312 1.00 89.62 106 VAL A N 1
ATOM 848 C CA . VAL A 1 106 ? -10.840 4.806 6.524 1.00 89.62 106 VAL A CA 1
ATOM 849 C C . VAL A 1 106 ? -9.527 5.575 6.548 1.00 89.62 106 VAL A C 1
ATOM 851 O O . VAL A 1 106 ? -9.552 6.799 6.624 1.00 89.62 106 VAL A O 1
ATOM 854 N N . SER A 1 107 ? -8.379 4.893 6.484 1.00 89.81 107 SER A N 1
ATOM 855 C CA . SER A 1 107 ? -7.084 5.584 6.493 1.00 89.81 107 SER A CA 1
ATOM 856 C C . SER A 1 107 ? -6.011 4.902 5.656 1.00 89.81 107 SER A C 1
ATOM 858 O O . SER A 1 107 ? -5.995 3.679 5.485 1.00 89.81 107 SER A O 1
ATOM 860 N N . THR A 1 108 ? -5.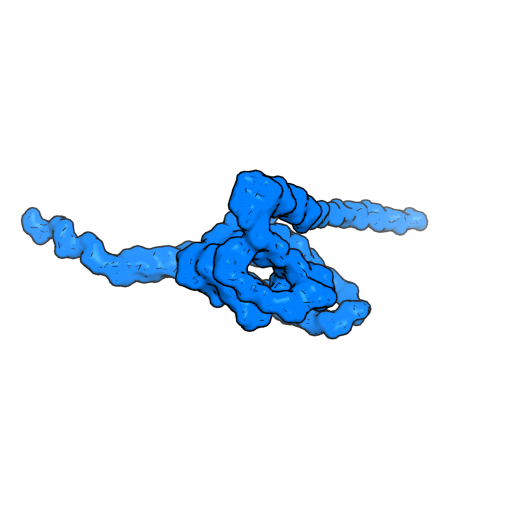099 5.715 5.135 1.00 91.00 108 THR A N 1
ATOM 861 C CA . THR A 1 108 ? -3.911 5.254 4.423 1.00 91.00 108 THR A CA 1
ATOM 862 C C . THR A 1 108 ? -2.682 5.798 5.129 1.00 91.00 108 THR A C 1
ATOM 864 O O . THR A 1 108 ? -2.627 6.990 5.425 1.00 91.00 108 THR A O 1
ATOM 867 N N . VAL A 1 109 ? -1.711 4.930 5.395 1.00 90.88 109 VAL A N 1
ATOM 868 C CA . VAL A 1 109 ? -0.402 5.297 5.940 1.00 90.88 109 VAL A CA 1
ATOM 869 C C . VAL A 1 109 ? 0.634 5.075 4.848 1.00 90.88 109 VAL A C 1
ATOM 871 O O . VAL A 1 109 ? 0.734 3.977 4.300 1.00 90.88 109 VAL A O 1
ATOM 874 N N . LEU A 1 110 ? 1.379 6.128 4.526 1.00 90.81 110 LEU A N 1
ATOM 875 C CA . LEU A 1 110 ? 2.532 6.058 3.636 1.00 90.81 110 LEU A CA 1
ATOM 876 C C . LEU A 1 110 ? 3.785 5.918 4.491 1.00 90.81 110 LEU A C 1
ATOM 878 O O . LEU A 1 110 ? 3.955 6.669 5.452 1.00 90.81 110 LEU A O 1
ATOM 882 N N . VAL A 1 111 ? 4.637 4.960 4.149 1.00 88.25 111 VAL A N 1
ATOM 883 C CA . VAL A 1 111 ? 5.936 4.784 4.792 1.00 88.25 111 VAL A CA 1
ATOM 884 C C . VAL A 1 111 ? 6.989 5.248 3.804 1.00 88.25 111 VAL A C 1
ATOM 886 O O . VAL A 1 111 ? 7.199 4.594 2.786 1.00 88.25 111 VAL A O 1
ATOM 889 N N . PHE A 1 112 ? 7.582 6.406 4.089 1.00 85.31 112 PHE A N 1
ATOM 890 C CA . PHE A 1 112 ? 8.610 7.000 3.244 1.00 85.31 112 PHE A CA 1
ATOM 891 C C . PHE A 1 112 ? 10.001 6.534 3.640 1.00 85.31 112 PHE A C 1
ATOM 893 O O . PHE A 1 112 ? 10.314 6.391 4.826 1.00 85.31 112 PHE A O 1
ATOM 900 N N . GLU A 1 113 ? 10.836 6.343 2.630 1.00 81.56 113 GLU A N 1
ATOM 901 C CA . GLU A 1 113 ? 12.261 6.097 2.802 1.00 81.56 113 GLU A CA 1
ATOM 902 C C . GLU A 1 113 ? 13.045 7.422 2.821 1.00 81.56 113 GLU A C 1
ATOM 904 O O . GLU A 1 113 ? 12.506 8.501 2.573 1.00 81.56 113 GLU A O 1
ATOM 909 N N . ASN A 1 114 ? 14.338 7.367 3.162 1.00 78.88 114 ASN A N 1
ATOM 910 C CA . ASN A 1 114 ? 15.155 8.574 3.364 1.00 78.88 114 ASN A CA 1
ATOM 911 C C . ASN A 1 114 ? 15.240 9.477 2.119 1.00 78.88 114 ASN A C 1
ATOM 913 O O . ASN A 1 114 ? 15.404 10.687 2.256 1.00 78.88 114 ASN A O 1
ATOM 917 N N . ASN A 1 115 ? 15.163 8.891 0.921 1.00 81.44 115 ASN A N 1
ATOM 918 C CA . ASN A 1 115 ? 15.195 9.614 -0.346 1.00 81.44 115 ASN A CA 1
ATOM 919 C C . ASN A 1 115 ? 13.838 9.491 -1.031 1.00 81.44 115 ASN A C 1
ATOM 921 O O . ASN A 1 115 ? 13.462 8.402 -1.450 1.00 81.44 115 ASN A O 1
ATOM 925 N N . GLN A 1 116 ? 13.143 10.615 -1.180 1.00 81.19 116 GLN A N 1
ATOM 926 C CA . GLN A 1 116 ? 11.786 10.610 -1.704 1.00 81.19 116 GLN A CA 1
ATOM 927 C C . GLN A 1 116 ? 11.755 10.395 -3.227 1.00 81.19 116 GLN A C 1
ATOM 929 O O . GLN A 1 116 ? 12.263 11.205 -4.010 1.00 81.19 116 GLN A O 1
ATOM 934 N N . THR A 1 117 ? 11.113 9.314 -3.640 1.00 88.06 117 THR A N 1
ATOM 935 C CA . THR A 1 117 ? 10.897 8.898 -5.033 1.00 88.06 117 THR A CA 1
ATOM 936 C C . THR A 1 117 ? 9.804 9.720 -5.731 1.00 88.06 117 THR A C 1
ATOM 938 O O . THR A 1 117 ? 9.132 10.553 -5.107 1.00 88.06 117 THR A O 1
ATOM 941 N N . GLU A 1 118 ? 9.639 9.582 -7.055 1.00 90.50 118 GLU A N 1
ATOM 942 C CA . GLU A 1 118 ? 8.540 10.256 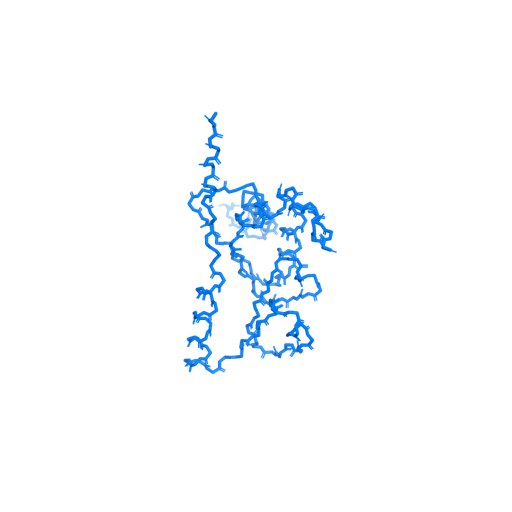-7.768 1.00 90.50 118 GLU A CA 1
ATOM 943 C C . GLU A 1 118 ? 7.179 9.795 -7.234 1.00 90.50 118 GLU A C 1
ATOM 945 O O . GLU A 1 118 ? 6.304 10.626 -6.971 1.00 90.50 118 GLU A O 1
ATOM 950 N N . ILE A 1 119 ? 6.998 8.487 -7.039 1.00 90.06 119 ILE A N 1
ATOM 951 C CA . ILE A 1 119 ? 5.736 7.932 -6.554 1.00 90.06 119 ILE A CA 1
ATOM 952 C C . ILE A 1 119 ? 5.412 8.410 -5.137 1.00 90.06 119 ILE A C 1
ATOM 954 O O . ILE A 1 119 ? 4.254 8.722 -4.858 1.00 90.06 119 ILE A O 1
ATOM 958 N N . GLU A 1 120 ? 6.406 8.520 -4.256 1.00 91.12 120 GLU A N 1
ATOM 959 C CA . GLU A 1 120 ? 6.208 9.018 -2.893 1.00 91.12 120 GLU A CA 1
ATOM 960 C C . GLU A 1 120 ? 5.758 10.478 -2.889 1.00 91.12 120 GLU A C 1
ATOM 962 O O . GLU A 1 120 ? 4.760 10.794 -2.238 1.00 91.12 120 GLU A O 1
ATOM 967 N N . ARG A 1 121 ? 6.419 11.344 -3.673 1.00 91.81 121 ARG A N 1
ATOM 968 C CA . ARG A 1 121 ? 6.014 12.752 -3.837 1.00 91.81 121 ARG A CA 1
ATOM 969 C C . ARG A 1 121 ? 4.592 12.864 -4.372 1.00 91.81 121 ARG A C 1
ATOM 971 O O . ARG A 1 121 ? 3.761 13.573 -3.814 1.00 91.81 121 ARG A O 1
ATOM 978 N N . PHE A 1 122 ? 4.287 12.103 -5.418 1.00 91.56 122 PHE A N 1
ATOM 979 C CA . PHE A 1 122 ? 2.959 12.080 -6.018 1.00 91.56 122 PHE A CA 1
ATOM 980 C C . PHE A 1 122 ? 1.864 11.644 -5.022 1.00 91.56 122 PHE A C 1
ATOM 982 O O . PHE A 1 122 ? 0.775 12.230 -4.985 1.00 91.56 122 PHE A O 1
ATOM 989 N N . LEU A 1 123 ? 2.128 10.615 -4.211 1.00 91.25 123 LEU A N 1
ATOM 990 C CA . LEU A 1 123 ? 1.184 10.130 -3.203 1.00 91.25 123 LEU A CA 1
ATOM 991 C C . LEU A 1 123 ? 1.008 11.132 -2.057 1.00 91.25 123 LEU A C 1
ATOM 993 O O . LEU A 1 123 ? -0.124 11.351 -1.619 1.00 91.25 123 LEU A O 1
ATOM 997 N N . GLU A 1 124 ? 2.092 11.760 -1.603 1.00 90.44 124 GLU A N 1
ATOM 998 C CA . GLU A 1 124 ? 2.051 12.810 -0.585 1.00 90.44 124 GLU A CA 1
ATOM 999 C C . GLU A 1 124 ? 1.202 13.999 -1.045 1.00 90.44 124 GLU A C 1
ATOM 1001 O O . GLU A 1 124 ? 0.245 14.378 -0.365 1.00 90.44 124 GLU A O 1
ATOM 1006 N N . GLU A 1 125 ? 1.487 14.538 -2.232 1.00 90.88 125 GLU A N 1
ATOM 1007 C CA . GLU A 1 125 ? 0.736 15.645 -2.831 1.00 90.88 125 GLU A CA 1
ATOM 1008 C C . GLU A 1 125 ? -0.751 15.300 -2.966 1.00 90.88 125 GLU A C 1
ATOM 1010 O O . GLU A 1 125 ? -1.620 16.089 -2.584 1.00 90.88 125 GLU A O 1
ATOM 1015 N N . SER A 1 126 ? -1.057 14.086 -3.434 1.00 89.44 126 SER A N 1
ATOM 1016 C CA . SER A 1 126 ? -2.435 13.606 -3.570 1.00 89.44 126 SER A CA 1
ATOM 1017 C C . SER A 1 126 ? -3.177 13.604 -2.228 1.00 89.44 126 SER A C 1
ATOM 1019 O O . SER A 1 126 ? -4.325 14.051 -2.149 1.00 89.44 126 SER A O 1
ATOM 1021 N N . LEU A 1 127 ? -2.535 13.134 -1.153 1.00 85.38 127 LEU A N 1
ATOM 1022 C CA . LEU A 1 127 ? -3.130 13.128 0.186 1.00 85.38 127 LEU A CA 1
ATOM 1023 C C . LEU A 1 127 ? -3.265 14.540 0.767 1.00 85.38 127 LEU A C 1
ATOM 1025 O O . LEU A 1 127 ? -4.288 14.849 1.388 1.00 85.38 127 LEU A O 1
ATOM 1029 N N . LEU A 1 128 ? -2.282 15.416 0.541 1.00 88.50 128 LEU A N 1
ATOM 1030 C CA . LEU A 1 128 ? -2.339 16.817 0.961 1.00 88.50 128 LEU A CA 1
ATOM 1031 C C . LEU A 1 128 ? -3.500 17.557 0.291 1.00 88.50 128 LEU A C 1
ATOM 1033 O O . LEU A 1 128 ? -4.249 18.258 0.977 1.00 88.50 128 LEU A O 1
ATOM 1037 N N . MET A 1 129 ? -3.716 17.346 -1.010 1.00 87.81 129 MET A N 1
ATOM 1038 C CA . MET A 1 129 ? -4.854 17.916 -1.737 1.00 87.81 129 MET A CA 1
ATOM 1039 C C . MET A 1 129 ? -6.196 17.454 -1.153 1.00 87.81 129 MET A C 1
ATOM 1041 O O . MET A 1 129 ? -7.098 18.270 -0.943 1.00 87.81 129 MET A O 1
ATOM 1045 N N . VAL A 1 130 ? -6.337 16.157 -0.851 1.00 84.31 130 VAL A N 1
ATOM 1046 C CA . VAL A 1 130 ? -7.553 15.618 -0.219 1.00 84.31 130 VAL A CA 1
ATOM 1047 C C . VAL A 1 130 ? -7.769 16.250 1.153 1.00 84.31 130 VAL A C 1
ATOM 1049 O O . VAL A 1 130 ? -8.870 16.720 1.442 1.00 84.31 130 VAL A O 1
ATOM 1052 N N . ARG A 1 131 ? -6.721 16.328 1.978 1.00 84.94 131 ARG A N 1
ATOM 1053 C CA . ARG A 1 131 ? -6.788 16.947 3.306 1.00 84.94 131 ARG A CA 1
ATOM 1054 C C . ARG A 1 131 ? -7.233 18.407 3.223 1.00 84.94 131 ARG A C 1
ATOM 1056 O O . ARG A 1 131 ? -8.146 18.798 3.944 1.00 84.94 131 ARG A O 1
ATOM 1063 N N . GLN A 1 132 ? -6.630 19.201 2.340 1.00 89.31 132 GLN A N 1
ATOM 1064 C CA . GLN A 1 132 ? -6.998 20.608 2.149 1.00 89.31 132 GLN A CA 1
ATOM 1065 C C . GLN A 1 132 ? -8.458 20.762 1.716 1.00 89.31 132 GLN A C 1
ATOM 1067 O O . GLN A 1 132 ? -9.167 21.613 2.251 1.00 89.31 132 GLN A O 1
ATOM 1072 N N . LYS A 1 133 ? -8.934 19.907 0.804 1.00 87.31 133 LYS A N 1
ATOM 1073 C CA . LYS A 1 133 ? -10.332 19.899 0.360 1.00 87.31 133 LYS A CA 1
ATOM 1074 C C . LYS A 1 133 ? -11.307 19.543 1.486 1.00 87.31 133 LYS A C 1
ATOM 1076 O O . LYS A 1 133 ? -12.365 20.158 1.594 1.00 87.31 133 LYS A O 1
ATOM 1081 N N . VAL A 1 134 ? -10.973 18.566 2.329 1.00 83.38 134 VAL A N 1
ATOM 1082 C CA . VAL A 1 134 ? -11.794 18.211 3.501 1.00 83.38 134 VAL A CA 1
ATOM 1083 C C . VAL A 1 134 ? -11.839 19.371 4.496 1.00 83.38 134 VAL A C 1
ATOM 1085 O O . VAL A 1 134 ? -12.908 19.717 4.993 1.00 83.38 134 VAL A O 1
ATOM 1088 N N . LEU A 1 135 ? -10.703 20.025 4.750 1.00 85.31 135 LEU A N 1
ATOM 1089 C CA . LEU A 1 135 ? -10.638 21.174 5.655 1.00 85.31 135 LEU A CA 1
ATOM 1090 C C . LEU A 1 135 ? -11.420 22.384 5.124 1.00 85.31 135 LEU A C 1
ATOM 1092 O O . LEU A 1 135 ? -12.109 23.037 5.901 1.00 85.31 135 LEU A O 1
ATOM 1096 N N . SER A 1 136 ? -11.372 22.661 3.817 1.00 87.31 136 SER A N 1
ATOM 1097 C CA . SER A 1 136 ? -12.105 23.786 3.215 1.00 87.31 136 SER A CA 1
ATOM 1098 C C . SER A 1 136 ? -13.618 23.571 3.141 1.00 87.31 136 SER A C 1
ATOM 1100 O O . SER A 1 136 ? -14.372 24.538 3.083 1.00 87.31 136 SER A O 1
ATOM 1102 N N . THR A 1 137 ? -14.070 22.317 3.163 1.00 81.81 137 THR A N 1
ATOM 1103 C CA . THR A 1 137 ? -15.495 21.946 3.142 1.00 81.81 137 THR A CA 1
ATOM 1104 C C . THR A 1 137 ? -16.060 21.640 4.530 1.00 81.81 137 THR A C 1
ATOM 1106 O O . THR A 1 137 ? -17.264 21.433 4.670 1.00 81.81 137 THR A O 1
ATOM 1109 N N . SER A 1 138 ? -15.220 21.647 5.569 1.00 71.81 138 SER A N 1
ATOM 1110 C CA . SER A 1 138 ? -15.648 21.414 6.948 1.00 71.81 138 SER A CA 1
ATOM 1111 C C . SER A 1 138 ? -16.354 22.659 7.517 1.00 71.81 138 SER A C 1
ATOM 1113 O O . SER A 1 138 ? -15.755 23.735 7.548 1.00 71.81 138 SER A O 1
ATOM 1115 N N . PRO A 1 139 ? -17.598 22.554 8.026 1.00 61.16 139 PRO A N 1
ATOM 1116 C CA . PRO A 1 139 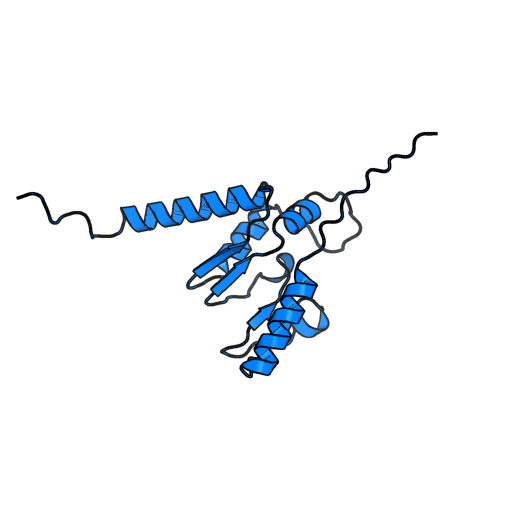? -18.421 23.699 8.445 1.00 61.16 139 PRO A CA 1
ATOM 1117 C C . PRO A 1 139 ? -17.994 24.377 9.768 1.00 61.16 139 PRO A C 1
ATOM 1119 O O . PRO A 1 139 ? -18.817 24.982 10.448 1.00 61.16 139 PRO A O 1
ATOM 1122 N N . ILE A 1 140 ? -16.720 24.306 10.163 1.00 58.19 140 ILE A N 1
ATOM 1123 C CA . ILE A 1 140 ? -16.264 24.757 11.492 1.00 58.19 140 ILE A CA 1
ATOM 1124 C C . ILE A 1 140 ? -15.878 26.251 11.529 1.00 58.19 140 ILE A C 1
ATOM 1126 O O . ILE A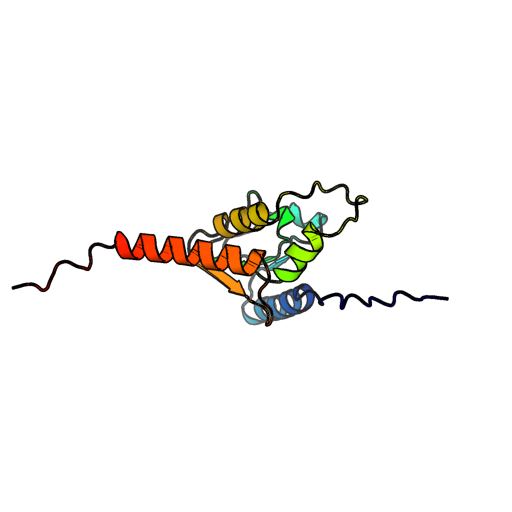 1 140 ? -15.767 26.817 12.609 1.00 58.19 140 ILE A O 1
ATOM 1130 N N . ASN A 1 141 ? -15.770 26.957 10.398 1.00 51.38 141 ASN A N 1
ATOM 1131 C CA . ASN A 1 141 ? -15.142 28.290 10.378 1.00 51.38 141 ASN A CA 1
ATOM 1132 C C . ASN A 1 141 ? -16.077 29.511 10.232 1.00 51.38 141 ASN A C 1
ATOM 1134 O O . ASN A 1 141 ? -15.708 30.499 9.606 1.00 51.38 141 ASN A O 1
ATOM 1138 N N . HIS A 1 142 ? -17.270 29.487 10.838 1.00 50.28 142 HIS A N 1
ATOM 1139 C CA . HIS A 1 142 ? -18.105 30.694 10.991 1.00 50.28 142 HIS A CA 1
ATOM 1140 C C . HIS A 1 142 ? -18.852 30.745 12.335 1.00 50.28 142 HIS A C 1
ATOM 1142 O O . HIS A 1 142 ? -20.064 30.932 12.399 1.00 50.28 142 HIS A O 1
ATOM 1148 N N . LYS A 1 143 ? -18.122 30.629 13.442 1.00 49.53 143 LYS A N 1
ATOM 1149 C CA . LYS A 1 143 ? -18.521 31.238 14.716 1.00 49.53 143 LYS A CA 1
ATOM 1150 C C . LYS A 1 143 ? -17.276 31.874 15.300 1.00 49.53 143 LYS A C 1
ATOM 1152 O O . LYS A 1 143 ? -16.450 31.152 15.823 1.00 49.53 143 LYS A O 1
ATOM 1157 N N . ASP A 1 144 ? -17.107 33.163 15.016 1.00 52.06 144 ASP A N 1
ATOM 1158 C CA . ASP A 1 144 ? -16.414 34.167 15.841 1.00 52.06 144 ASP A CA 1
ATOM 1159 C C . ASP A 1 144 ? -16.125 35.404 14.983 1.00 52.06 144 ASP A C 1
ATOM 1161 O O . ASP A 1 144 ? -14.997 35.737 14.634 1.00 52.06 144 ASP A O 1
ATOM 1165 N N . LYS A 1 145 ? -17.208 36.084 14.598 1.00 47.06 145 LYS A N 1
ATOM 1166 C CA . LYS A 1 145 ? -17.202 37.528 14.354 1.00 47.06 145 LYS A CA 1
ATOM 1167 C C . LYS A 1 145 ? -18.514 38.082 14.894 1.00 47.06 145 LYS A C 1
ATOM 1169 O O . LYS A 1 145 ? -19.515 38.136 14.180 1.00 47.06 145 LYS A O 1
ATOM 1174 N N . LYS A 1 146 ? -18.509 38.422 16.176 1.00 43.53 146 LYS A N 1
ATOM 1175 C CA . LYS A 1 146 ? -19.377 39.441 16.755 1.00 43.53 146 LYS A CA 1
ATOM 1176 C C . LYS A 1 146 ? -18.504 40.379 17.561 1.00 43.53 146 LYS A C 1
ATOM 1178 O O . LYS A 1 146 ? -17.608 39.851 18.252 1.00 43.53 146 LYS A O 1
#

Nearest PDB structures (foldseek):
  4c30-assembly1_D  TM=3.800E-01  e=3.358E-01  Deinococcus radiodurans
  7vb8-assembly1_A  TM=3.986E-01  e=1.259E+00  Sorghum bicolor
  2yfn-assembly1_A  TM=3.643E-01  e=1.640E+00  Mediterraneibacter gnavus E1

Sequence (146 aa):
MGDPTSRSKEEISNYNLIIACLEDLQNKFNLEVLDLVPRDNRRNMPREGTIRVTRYQNVRGLSASHVLLFDLSQLEVWCDSIITSSSEKKGPLRNYGYIALSRSRVSTVLVFENNQTEIERFLEESLLMVRQKVLSTSPINHKDKK

Mean predicted aligned error: 9.54 Å

Foldseek 3Di:
DDDPPPPPVPPDFCVVVVVVVVVVVCVVVVAAEQEVCPVVSVPDDDDPRYHYHYDLLPCPPAADQEAEDPPLVVLVVVLPDPPPPDPDDRDDSVVSLVSRVVRHDHYYHYDDDPDQDPSNVSNVVVVVVVVVVCVVPDPPPPPDDD